Protein AF-W4Q9A5-F1 (afdb_monomer_lite)

Secondary structure (DSSP, 8-state):
-HHHHHHHHHHHHTTSS-GGG--TTTTTT-TT--BSS------SS-SS---------TT---SEEE--EEESSTT-HHHHHHHHHHTT---SSS--HHHHHHEEEEEEEE-GGGSSEETTEE-STTTSTTGGGHHHHHHHHHHHHHHHHHSS--EEEEE--TTBSSTT-EEEEEEEE-----

pLDDT: mean 93.88, std 8.61, range [31.09, 98.44]

Organism: NCBI:txid1236970

Sequence (182 aa):
MAKASSALGVAVALKEVDREDLTEDSINKDHSLYSTKASVSAGQEQVAARVIVMGNTEESSSDLYIGAGVMEDALDLQGLRNAFVDAGMEGEAFLTESQQEQIVNVFVNAGADAIGDVRGRRHTMHTDALAMHAGILAKAVANAVVGSYVGETRILCSAGSEHQGPQGCNLVAPVVRLGGVQ

Structure (mmCIF, N/CA/C/O backbone):
data_AF-W4Q9A5-F1
#
_entry.id   AF-W4Q9A5-F1
#
loop_
_atom_site.group_PDB
_atom_site.id
_atom_site.type_symbol
_atom_site.label_atom_id
_atom_site.label_alt_id
_atom_site.label_comp_id
_atom_site.label_asym_id
_atom_site.label_entity_id
_atom_site.label_seq_id
_atom_site.pdbx_PDB_ins_code
_atom_site.Cartn_x
_atom_site.Cartn_y
_atom_site.Cartn_z
_atom_site.occupancy
_atom_site.B_iso_or_equiv
_atom_site.auth_seq_id
_atom_site.auth_comp_id
_atom_site.auth_asym_id
_atom_site.auth_atom_id
_atom_site.pdbx_PDB_model_num
ATOM 1 N N . MET A 1 1 ? 17.386 -4.922 -7.062 1.00 88.44 1 MET A N 1
ATOM 2 C CA . MET A 1 1 ? 17.495 -6.400 -7.053 1.00 88.44 1 MET A CA 1
ATOM 3 C C . MET A 1 1 ? 17.043 -7.033 -5.739 1.00 88.44 1 MET A C 1
ATOM 5 O O . MET A 1 1 ? 16.060 -7.747 -5.785 1.00 88.44 1 MET A O 1
ATOM 9 N N . ALA A 1 2 ? 17.655 -6.760 -4.574 1.00 92.12 2 ALA A N 1
ATOM 10 C CA . ALA A 1 2 ? 17.273 -7.440 -3.317 1.00 92.12 2 ALA A CA 1
ATOM 11 C C . ALA A 1 2 ? 15.774 -7.334 -2.952 1.00 92.12 2 ALA A C 1
ATOM 13 O O . ALA A 1 2 ? 15.140 -8.353 -2.674 1.00 92.12 2 ALA A O 1
ATOM 14 N N . LYS A 1 3 ? 15.197 -6.120 -3.011 1.00 94.62 3 LYS A N 1
ATOM 15 C CA . LYS A 1 3 ? 13.750 -5.906 -2.812 1.00 94.62 3 LYS A CA 1
ATOM 16 C C . LYS A 1 3 ? 12.904 -6.713 -3.803 1.00 94.62 3 LYS A C 1
ATOM 18 O O . LYS A 1 3 ? 12.069 -7.502 -3.380 1.00 94.62 3 LYS A O 1
ATOM 23 N N . ALA A 1 4 ? 13.214 -6.582 -5.095 1.00 96.31 4 ALA A N 1
ATOM 24 C CA . ALA A 1 4 ? 12.533 -7.255 -6.200 1.00 96.31 4 ALA A CA 1
ATOM 25 C C . ALA A 1 4 ? 12.455 -8.783 -6.018 1.00 96.31 4 ALA A C 1
ATOM 27 O O . ALA A 1 4 ? 11.371 -9.358 -6.024 1.00 96.31 4 ALA A O 1
ATOM 28 N N . SER A 1 5 ? 13.598 -9.439 -5.795 1.00 95.81 5 SER A N 1
ATOM 29 C CA . SER A 1 5 ? 13.654 -10.896 -5.621 1.00 95.81 5 SER A CA 1
ATOM 30 C C . SER A 1 5 ? 12.893 -11.362 -4.380 1.00 95.81 5 SER A C 1
ATOM 32 O O . SER A 1 5 ? 12.243 -12.403 -4.407 1.00 95.81 5 SER A O 1
ATOM 34 N N . SER A 1 6 ? 12.950 -10.588 -3.294 1.00 96.56 6 SER A N 1
ATOM 35 C CA . SER A 1 6 ? 12.254 -10.928 -2.049 1.00 96.56 6 SER A CA 1
ATOM 36 C C . SER A 1 6 ? 10.737 -10.778 -2.197 1.00 96.56 6 SER A C 1
ATOM 38 O O . SER A 1 6 ? 9.997 -11.642 -1.738 1.00 96.56 6 SER A O 1
ATOM 40 N N . ALA A 1 7 ? 10.273 -9.723 -2.878 1.00 97.75 7 ALA A N 1
ATOM 41 C CA . ALA A 1 7 ? 8.856 -9.497 -3.156 1.00 97.75 7 ALA A CA 1
ATOM 42 C C . ALA A 1 7 ? 8.267 -10.598 -4.054 1.00 97.75 7 ALA A C 1
ATOM 44 O O . ALA A 1 7 ? 7.191 -11.112 -3.762 1.00 97.75 7 ALA A O 1
ATOM 45 N N . LEU A 1 8 ? 9.005 -11.042 -5.077 1.00 98.00 8 LEU A N 1
ATOM 46 C CA . LEU A 1 8 ? 8.618 -12.200 -5.892 1.00 98.00 8 LEU A CA 1
ATOM 47 C C . LEU A 1 8 ? 8.602 -13.507 -5.085 1.00 98.00 8 LEU A C 1
ATOM 49 O O . LEU A 1 8 ? 7.729 -14.344 -5.290 1.00 98.00 8 LEU A O 1
ATOM 53 N N . GLY A 1 9 ? 9.519 -13.673 -4.127 1.00 97.50 9 GLY A N 1
ATOM 54 C CA . GLY A 1 9 ? 9.477 -14.792 -3.183 1.00 97.50 9 GLY A CA 1
ATOM 55 C C . GLY A 1 9 ? 8.188 -14.815 -2.352 1.00 97.50 9 GLY A C 1
ATOM 56 O O . GLY A 1 9 ? 7.594 -15.879 -2.178 1.00 97.50 9 GLY A O 1
ATOM 57 N N . VAL A 1 10 ? 7.722 -13.647 -1.895 1.00 98.19 10 VAL A N 1
ATOM 58 C CA . VAL A 1 10 ? 6.417 -13.504 -1.226 1.00 98.19 10 VAL A CA 1
ATOM 59 C C . VAL A 1 10 ? 5.273 -13.834 -2.187 1.00 98.19 10 VAL A C 1
ATOM 61 O O . VAL A 1 10 ? 4.404 -14.621 -1.821 1.00 98.19 10 VAL A O 1
ATOM 64 N N . ALA A 1 11 ? 5.301 -13.311 -3.417 1.00 98.31 11 ALA A N 1
ATOM 65 C CA . ALA A 1 11 ? 4.270 -13.570 -4.425 1.00 98.31 11 ALA A CA 1
ATOM 66 C C . ALA A 1 11 ? 4.097 -15.074 -4.705 1.00 98.31 11 ALA A C 1
ATOM 68 O O . ALA A 1 11 ? 2.977 -15.579 -4.715 1.00 98.31 11 ALA A O 1
ATOM 69 N N . VAL A 1 12 ? 5.203 -15.815 -4.842 1.00 98.44 12 VAL A N 1
ATOM 70 C CA . VAL A 1 12 ? 5.178 -17.280 -4.997 1.00 98.44 12 VAL A CA 1
ATOM 71 C C . VAL A 1 12 ? 4.620 -17.965 -3.754 1.00 98.44 12 VAL A C 1
ATOM 73 O O . VAL A 1 12 ? 3.770 -18.848 -3.863 1.00 98.44 12 VAL A O 1
ATOM 76 N N . ALA A 1 13 ? 5.071 -17.570 -2.560 1.00 98.31 13 ALA A N 1
ATOM 77 C CA . ALA A 1 13 ? 4.612 -18.173 -1.308 1.00 98.31 13 ALA A CA 1
ATOM 78 C C . ALA A 1 13 ? 3.101 -17.981 -1.081 1.00 98.31 13 ALA A C 1
ATOM 80 O O . ALA A 1 13 ? 2.440 -18.870 -0.542 1.00 98.31 13 ALA A O 1
ATOM 81 N N . LEU A 1 14 ? 2.556 -16.845 -1.525 1.00 98.19 14 LEU A N 1
ATOM 82 C CA . LEU A 1 14 ? 1.132 -16.517 -1.465 1.00 98.19 14 LEU A CA 1
ATOM 83 C C . LEU A 1 14 ? 0.333 -17.000 -2.685 1.00 98.19 14 LEU A C 1
ATOM 85 O O . LEU A 1 14 ? -0.883 -16.823 -2.703 1.00 98.19 14 LEU A O 1
ATOM 89 N N . LYS A 1 15 ? 0.986 -17.648 -3.662 1.00 98.19 15 LYS A N 1
ATOM 90 C CA . LYS A 1 15 ? 0.386 -18.117 -4.925 1.00 98.19 15 LYS A CA 1
ATOM 91 C C . LYS A 1 15 ? -0.237 -16.993 -5.764 1.00 98.19 15 LYS A C 1
ATOM 93 O O . LYS A 1 15 ? -1.206 -17.214 -6.480 1.00 98.19 15 LYS A O 1
ATOM 98 N N . GLU A 1 16 ? 0.308 -15.785 -5.656 1.00 98.19 16 GLU A N 1
ATOM 99 C CA . GLU A 1 16 ? -0.039 -14.648 -6.519 1.00 98.19 16 GLU A CA 1
ATOM 100 C C . GLU A 1 16 ? 0.711 -14.715 -7.858 1.00 98.19 16 GLU A C 1
ATOM 102 O O . GLU A 1 16 ? 0.261 -14.147 -8.847 1.00 98.19 16 GLU A O 1
ATOM 107 N N . VAL A 1 17 ? 1.847 -15.421 -7.888 1.00 98.25 17 VAL A N 1
ATOM 108 C CA . VAL A 1 17 ? 2.653 -15.678 -9.085 1.00 98.25 17 VAL A CA 1
ATOM 109 C C . VAL A 1 17 ? 3.102 -17.136 -9.079 1.00 98.25 17 VAL A C 1
ATOM 111 O O . VAL A 1 17 ? 3.610 -17.625 -8.064 1.00 98.25 17 VAL A O 1
ATOM 114 N N . ASP A 1 18 ? 2.968 -17.820 -10.213 1.00 97.75 18 ASP A N 1
ATOM 115 C CA . ASP A 1 18 ? 3.465 -19.182 -10.360 1.00 97.75 18 ASP A CA 1
ATOM 116 C C . ASP A 1 18 ? 4.994 -19.189 -10.457 1.00 97.75 18 ASP A C 1
ATOM 118 O O . ASP A 1 18 ? 5.621 -18.405 -11.172 1.00 97.75 18 ASP A O 1
ATOM 122 N N . ARG A 1 19 ? 5.640 -20.107 -9.726 1.00 97.25 19 ARG A N 1
ATOM 123 C CA . ARG A 1 19 ? 7.109 -20.202 -9.711 1.00 97.25 19 ARG A CA 1
ATOM 124 C C . ARG A 1 19 ? 7.679 -20.447 -11.109 1.00 97.25 19 ARG A C 1
ATOM 126 O O . ARG A 1 19 ? 8.804 -20.025 -11.368 1.00 97.25 19 ARG A O 1
ATOM 133 N N . GLU A 1 20 ? 6.951 -21.147 -11.968 1.00 96.75 20 GLU A N 1
ATOM 134 C CA . GLU A 1 20 ? 7.392 -21.507 -13.320 1.00 96.75 20 GLU A CA 1
ATOM 135 C C . GLU A 1 20 ? 7.489 -20.293 -14.254 1.00 96.75 20 GLU A C 1
ATOM 137 O O . GLU A 1 20 ? 8.349 -20.284 -15.133 1.00 96.75 20 GLU A O 1
ATOM 142 N N . ASP A 1 21 ? 6.722 -19.231 -13.989 1.00 93.62 21 ASP A N 1
ATOM 143 C CA . ASP A 1 21 ? 6.766 -17.975 -14.750 1.00 93.62 21 ASP A CA 1
ATOM 144 C C . ASP A 1 21 ? 7.981 -17.102 -14.380 1.00 93.62 21 ASP A C 1
ATOM 146 O O . ASP A 1 21 ? 8.320 -16.138 -15.071 1.00 93.62 21 ASP A O 1
ATOM 150 N N . LEU A 1 22 ? 8.680 -17.434 -13.285 1.00 95.56 22 LEU A N 1
ATOM 151 C CA . LEU A 1 22 ? 9.828 -16.671 -12.803 1.00 95.56 22 LEU A CA 1
ATOM 152 C C . LEU A 1 22 ? 11.154 -17.148 -13.389 1.00 95.56 22 LEU A C 1
ATOM 154 O O . LEU A 1 22 ? 11.629 -18.261 -13.135 1.00 95.56 22 LEU A O 1
ATOM 158 N N . THR A 1 23 ? 11.821 -16.214 -14.061 1.00 95.44 23 THR A N 1
ATOM 159 C CA . THR A 1 23 ? 13.191 -16.338 -14.562 1.00 95.44 23 THR A CA 1
ATOM 160 C C . THR A 1 23 ? 14.067 -15.254 -13.937 1.00 95.44 23 THR A C 1
ATOM 162 O O . THR A 1 23 ? 13.565 -14.285 -13.373 1.00 95.44 23 THR A O 1
ATOM 165 N N . GLU A 1 24 ? 15.393 -15.372 -14.026 1.00 93.44 24 GLU A N 1
ATOM 166 C CA . GLU A 1 24 ? 16.271 -14.280 -13.570 1.00 93.44 24 GLU A CA 1
ATOM 167 C C . GLU A 1 24 ? 16.013 -12.978 -14.341 1.00 93.44 24 GLU A C 1
ATOM 169 O O . GLU A 1 24 ? 16.137 -11.890 -13.780 1.00 93.44 24 GLU A O 1
ATOM 174 N N . ASP A 1 25 ? 15.599 -13.090 -15.605 1.00 93.94 25 ASP A N 1
ATOM 175 C CA . ASP A 1 25 ? 15.296 -11.948 -16.456 1.00 93.94 25 ASP A CA 1
ATOM 176 C C . ASP A 1 25 ? 13.976 -11.257 -16.119 1.00 93.94 25 ASP A C 1
ATOM 178 O O . ASP A 1 25 ? 13.845 -10.075 -16.428 1.00 93.94 25 ASP A O 1
ATOM 182 N N . SER A 1 26 ? 13.024 -11.927 -15.463 1.00 92.31 26 SER A N 1
ATOM 183 C CA . SER A 1 26 ? 11.797 -11.258 -15.016 1.00 92.31 26 SER A CA 1
ATOM 184 C C . SER A 1 26 ? 12.042 -10.342 -13.811 1.00 92.31 26 SER A C 1
ATOM 186 O O . SER A 1 26 ? 11.329 -9.349 -13.637 1.00 92.31 26 SER A O 1
ATOM 188 N N . ILE A 1 27 ? 13.094 -10.604 -13.021 1.00 95.56 27 ILE A N 1
ATOM 189 C CA . ILE A 1 27 ? 13.423 -9.832 -11.818 1.00 95.56 27 ILE A CA 1
ATOM 190 C C . ILE A 1 27 ? 13.748 -8.382 -12.187 1.00 95.56 27 ILE A C 1
ATOM 192 O O . ILE A 1 27 ? 14.742 -8.064 -12.839 1.00 95.56 27 ILE A O 1
ATOM 196 N N . ASN A 1 28 ? 12.921 -7.487 -11.665 1.00 93.38 28 ASN A N 1
ATOM 197 C CA . ASN A 1 28 ? 12.931 -6.047 -11.856 1.00 93.38 28 ASN A CA 1
ATOM 198 C C . ASN A 1 28 ? 12.826 -5.606 -13.327 1.00 93.38 28 ASN A C 1
ATOM 200 O O . ASN A 1 28 ? 13.364 -4.558 -13.686 1.00 93.38 28 ASN A O 1
ATOM 204 N N . LYS A 1 29 ? 12.174 -6.421 -14.168 1.00 94.31 29 LYS A N 1
ATOM 205 C CA . LYS A 1 29 ? 11.871 -6.091 -15.569 1.00 94.31 29 LYS A CA 1
ATOM 206 C C . LYS A 1 29 ? 10.418 -6.388 -15.931 1.00 94.31 29 LYS A C 1
ATOM 208 O O . LYS A 1 29 ? 9.768 -5.549 -16.548 1.00 94.31 29 LYS A O 1
ATOM 213 N N . ASP A 1 30 ? 9.907 -7.559 -15.552 1.00 96.69 30 ASP A N 1
ATOM 214 C CA . ASP A 1 30 ? 8.504 -7.908 -15.770 1.00 96.69 30 ASP A CA 1
ATOM 215 C C . ASP A 1 30 ? 7.660 -7.468 -14.573 1.00 96.69 30 ASP A C 1
ATOM 217 O O . ASP A 1 30 ? 7.505 -8.175 -13.576 1.00 96.69 30 ASP A O 1
ATOM 221 N N . HIS A 1 31 ? 7.129 -6.253 -14.666 1.00 95.81 31 HIS A N 1
ATOM 222 C CA . HIS A 1 31 ? 6.315 -5.658 -13.613 1.00 95.81 31 HIS A CA 1
ATOM 223 C C . HIS A 1 31 ? 4.850 -6.124 -13.625 1.00 95.81 31 HIS A C 1
ATOM 225 O O . HIS A 1 31 ? 4.065 -5.624 -12.821 1.00 95.81 31 HIS A O 1
ATOM 231 N N . SER A 1 32 ? 4.477 -7.074 -14.496 1.00 96.62 32 SER A N 1
ATOM 232 C CA . SER A 1 32 ? 3.187 -7.772 -14.388 1.00 96.62 32 SER A CA 1
ATOM 233 C C . SER A 1 32 ? 3.177 -8.803 -13.252 1.00 96.62 32 SER A C 1
ATOM 235 O O . SER A 1 32 ? 2.114 -9.158 -12.752 1.00 96.62 32 SER A O 1
ATOM 237 N N . LEU A 1 33 ? 4.361 -9.225 -12.798 1.00 97.94 33 LEU A N 1
ATOM 238 C CA . LEU A 1 33 ? 4.548 -10.162 -11.697 1.00 97.94 33 LEU A CA 1
ATOM 239 C C . LEU A 1 33 ? 4.746 -9.377 -10.402 1.00 97.94 33 LEU A C 1
ATOM 241 O O . LEU A 1 33 ? 5.716 -8.628 -10.272 1.00 97.94 33 LEU A O 1
ATOM 245 N N . TYR A 1 34 ? 3.848 -9.523 -9.435 1.00 98.06 34 TYR A N 1
ATOM 246 C CA . TYR A 1 34 ? 3.945 -8.813 -8.161 1.00 98.06 34 TYR A CA 1
ATOM 247 C C . TYR A 1 34 ? 3.153 -9.507 -7.056 1.00 98.06 34 TYR A C 1
ATOM 249 O O . TYR A 1 34 ? 2.294 -10.345 -7.312 1.00 98.06 34 TYR A O 1
ATOM 257 N N . SER A 1 35 ? 3.428 -9.115 -5.813 1.00 98.19 35 SER A N 1
ATOM 258 C CA . SER A 1 35 ? 2.567 -9.408 -4.667 1.00 98.19 35 SER A CA 1
ATOM 259 C C . SER A 1 35 ? 1.824 -8.151 -4.242 1.00 98.19 35 SER A C 1
ATOM 261 O O . SER A 1 35 ? 2.420 -7.077 -4.174 1.00 98.19 35 SER A O 1
ATOM 263 N N . THR A 1 36 ? 0.546 -8.282 -3.896 1.00 97.69 36 THR A N 1
ATOM 264 C CA . THR A 1 36 ? -0.252 -7.196 -3.297 1.00 97.69 36 THR A CA 1
ATOM 265 C C . THR A 1 36 ? -0.076 -7.088 -1.781 1.00 97.69 36 THR A C 1
ATOM 267 O O . THR A 1 36 ? -0.631 -6.191 -1.151 1.00 97.69 36 THR A O 1
ATOM 270 N N . LYS A 1 37 ? 0.710 -7.989 -1.178 1.00 96.94 37 LYS A N 1
ATOM 271 C CA . LYS A 1 37 ? 0.911 -8.090 0.277 1.00 96.94 37 LYS A CA 1
ATOM 272 C C . LYS A 1 37 ? 2.382 -8.013 0.696 1.00 96.94 37 LYS A C 1
ATOM 274 O O . LYS A 1 37 ? 2.686 -8.060 1.887 1.00 96.94 37 LYS A O 1
ATOM 279 N N . ALA A 1 38 ? 3.307 -7.886 -0.256 1.00 97.31 38 ALA A N 1
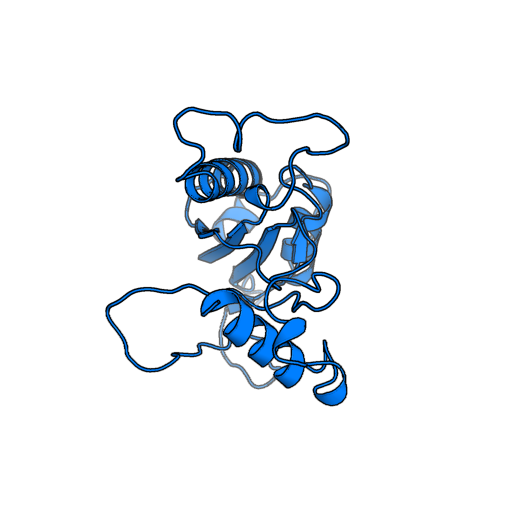ATOM 280 C CA . ALA A 1 38 ? 4.731 -7.756 0.026 1.00 97.31 38 ALA A CA 1
ATOM 281 C C . ALA A 1 38 ? 5.123 -6.307 0.342 1.00 97.31 38 ALA A C 1
ATOM 283 O O . ALA A 1 38 ? 4.883 -5.401 -0.447 1.00 97.31 38 ALA A O 1
ATOM 284 N N . SER A 1 39 ? 5.823 -6.112 1.458 1.00 96.69 39 SER A N 1
ATOM 285 C CA . SER A 1 39 ? 6.533 -4.872 1.778 1.00 96.69 39 SER A CA 1
ATOM 286 C C . SER A 1 39 ? 7.964 -5.224 2.158 1.00 96.69 39 SER A C 1
ATOM 288 O O . SER A 1 39 ? 8.202 -5.944 3.131 1.00 96.69 39 SER A O 1
ATOM 290 N N . VAL A 1 40 ? 8.923 -4.780 1.349 1.00 96.19 40 VAL A N 1
ATOM 291 C CA . VAL A 1 40 ? 10.322 -5.186 1.441 1.00 96.19 40 VAL A CA 1
ATOM 292 C C . VAL A 1 40 ? 11.224 -3.970 1.572 1.00 96.19 40 VAL A C 1
ATOM 294 O O . VAL A 1 40 ? 11.269 -3.087 0.717 1.00 96.19 40 VAL A O 1
ATOM 297 N N . SER A 1 41 ? 12.033 -3.986 2.626 1.00 93.50 41 SER A N 1
ATOM 298 C CA . SER A 1 41 ? 13.149 -3.067 2.817 1.00 93.50 41 SER A CA 1
ATOM 299 C C . SER A 1 41 ? 14.477 -3.791 2.594 1.00 93.50 41 SER A C 1
ATOM 301 O O . SER A 1 41 ? 14.576 -5.006 2.763 1.00 93.50 41 SER A O 1
ATOM 303 N N . ALA A 1 42 ? 15.507 -3.038 2.217 1.00 91.06 42 ALA A N 1
ATOM 304 C CA . ALA A 1 42 ? 16.870 -3.530 2.094 1.00 91.06 42 ALA A CA 1
ATOM 305 C C . ALA A 1 42 ? 17.840 -2.541 2.753 1.00 91.06 42 ALA A C 1
ATOM 307 O O . ALA A 1 42 ? 17.724 -1.330 2.567 1.00 91.06 42 ALA A O 1
ATOM 308 N N . GLY A 1 43 ? 18.803 -3.084 3.493 1.00 88.62 43 GLY A N 1
ATOM 309 C CA . GLY A 1 43 ? 19.871 -2.365 4.185 1.00 88.62 43 GLY A CA 1
ATOM 310 C C . GLY A 1 43 ? 21.173 -3.161 4.106 1.00 88.62 43 GLY A C 1
ATOM 311 O O . GLY A 1 43 ? 21.179 -4.302 3.642 1.00 88.62 43 GLY A O 1
ATOM 312 N N . GLN A 1 44 ? 22.287 -2.566 4.526 1.00 86.88 44 GLN A N 1
ATOM 313 C CA . GLN A 1 44 ? 23.608 -3.214 4.444 1.00 86.88 44 GLN A CA 1
ATOM 314 C C . GLN A 1 44 ? 23.961 -4.014 5.707 1.00 86.88 44 GLN A C 1
ATOM 316 O O . GLN A 1 44 ? 25.028 -4.617 5.782 1.00 86.88 44 GLN A O 1
ATOM 321 N N . GLU A 1 45 ? 23.088 -4.024 6.717 1.00 87.38 45 GLU A N 1
ATOM 322 C CA . GLU A 1 45 ? 23.434 -4.520 8.054 1.00 87.38 45 GLU A CA 1
ATOM 323 C C . GLU A 1 45 ? 23.291 -6.041 8.218 1.00 87.38 45 GLU A C 1
ATOM 325 O O . GLU A 1 45 ? 23.769 -6.593 9.208 1.00 87.38 45 GLU A O 1
ATOM 330 N N . GLN A 1 46 ? 22.591 -6.724 7.308 1.00 82.25 46 GLN A N 1
ATOM 331 C CA . GLN A 1 46 ? 22.213 -8.132 7.459 1.00 82.25 46 GLN A CA 1
ATOM 332 C C . GLN A 1 46 ? 22.550 -8.941 6.204 1.00 82.25 46 GLN A C 1
ATOM 334 O O . GLN A 1 46 ? 22.391 -8.470 5.082 1.00 82.25 46 GLN A O 1
ATOM 339 N N . VAL A 1 47 ? 22.969 -10.192 6.403 1.00 86.62 47 VAL A N 1
ATOM 340 C CA . VAL A 1 47 ? 23.321 -11.134 5.320 1.00 86.62 47 VAL A CA 1
ATOM 341 C C . VAL A 1 47 ? 22.192 -12.106 4.963 1.00 86.62 47 VAL A C 1
ATOM 343 O O . VAL A 1 47 ? 22.332 -12.904 4.042 1.00 86.62 47 VAL A O 1
ATOM 346 N N . ALA A 1 48 ? 21.079 -12.064 5.699 1.00 88.75 48 ALA A N 1
ATOM 347 C CA . ALA A 1 48 ? 19.936 -12.951 5.521 1.00 88.75 48 ALA A CA 1
ATOM 348 C C . ALA A 1 48 ? 18.631 -12.151 5.471 1.00 88.75 48 ALA A C 1
ATOM 350 O O . ALA A 1 48 ? 18.485 -11.142 6.167 1.00 88.75 48 ALA A O 1
ATOM 351 N N . ALA A 1 49 ? 17.670 -12.638 4.683 1.00 91.94 49 ALA A N 1
ATOM 352 C CA . ALA A 1 49 ? 16.317 -12.100 4.673 1.00 91.94 49 ALA A CA 1
ATOM 353 C C . ALA A 1 49 ? 15.625 -12.400 6.011 1.00 91.94 49 ALA A C 1
ATOM 355 O O . ALA A 1 49 ? 15.624 -13.539 6.481 1.00 91.94 49 ALA A O 1
ATOM 356 N N . ARG A 1 50 ? 15.023 -11.376 6.619 1.00 95.06 50 ARG A N 1
ATOM 357 C CA . ARG A 1 50 ? 14.158 -11.524 7.793 1.00 95.06 50 ARG A CA 1
ATOM 358 C C . ARG A 1 50 ? 12.724 -11.284 7.361 1.00 95.06 50 ARG A C 1
ATOM 360 O O . ARG A 1 50 ? 12.426 -10.236 6.798 1.00 95.06 50 ARG A O 1
ATOM 367 N N . VAL A 1 51 ? 11.863 -12.257 7.625 1.00 96.12 51 VAL A N 1
ATOM 368 C CA . VAL A 1 51 ? 10.466 -12.234 7.190 1.00 96.12 51 VAL A CA 1
ATOM 369 C C . VAL A 1 51 ? 9.572 -12.125 8.416 1.00 96.12 51 VAL A C 1
ATOM 371 O O . VAL A 1 51 ? 9.685 -12.929 9.340 1.00 96.12 51 VAL A O 1
ATOM 374 N N . ILE A 1 52 ? 8.693 -11.125 8.414 1.00 97.62 52 ILE A N 1
ATOM 375 C CA . ILE A 1 52 ? 7.598 -10.985 9.373 1.00 97.62 52 ILE A CA 1
ATOM 376 C C . ILE A 1 52 ? 6.310 -11.144 8.575 1.00 97.62 52 ILE A C 1
ATOM 378 O O . ILE A 1 52 ? 6.070 -10.382 7.642 1.00 97.62 52 ILE A O 1
ATOM 382 N N . VAL A 1 53 ? 5.501 -12.138 8.933 1.00 98.06 53 VAL A N 1
ATOM 383 C CA . VAL A 1 53 ? 4.174 -12.345 8.348 1.00 98.06 53 VAL A CA 1
ATOM 384 C C . VAL A 1 53 ? 3.143 -11.809 9.331 1.00 98.06 53 VAL A C 1
ATOM 386 O O . VAL A 1 53 ? 3.167 -12.168 10.506 1.00 98.06 53 VAL A O 1
ATOM 389 N N . MET A 1 54 ? 2.256 -10.944 8.847 1.00 98.06 54 MET A N 1
ATOM 390 C CA . MET A 1 54 ? 1.123 -10.416 9.604 1.00 98.06 54 MET A CA 1
ATOM 391 C C . MET A 1 54 ? -0.161 -10.842 8.898 1.00 98.06 54 MET A C 1
ATOM 393 O O . MET A 1 54 ? -0.269 -10.716 7.680 1.00 98.06 54 MET A O 1
ATOM 397 N N . GLY A 1 55 ? -1.116 -11.369 9.653 1.00 97.25 55 GLY A N 1
ATOM 398 C CA . GLY A 1 55 ? -2.384 -11.855 9.127 1.00 97.25 55 GLY A CA 1
ATOM 399 C C . GLY A 1 55 ? -3.342 -12.202 10.257 1.00 97.25 55 GLY A C 1
ATOM 400 O O . GLY A 1 55 ? -2.983 -12.111 11.431 1.00 97.25 55 GLY A O 1
ATOM 401 N N . ASN A 1 56 ? -4.549 -12.615 9.885 1.00 97.56 56 ASN A N 1
ATOM 402 C CA . ASN A 1 56 ? -5.619 -12.939 10.822 1.00 97.56 56 ASN A CA 1
ATOM 403 C C . ASN A 1 56 ? -5.902 -14.448 10.810 1.00 97.56 56 ASN A C 1
ATOM 405 O O . ASN A 1 56 ? -5.694 -15.125 9.803 1.00 97.56 56 ASN A O 1
ATOM 409 N N . THR A 1 57 ? -6.383 -14.970 11.934 1.00 96.62 57 THR A N 1
ATOM 410 C CA . THR A 1 57 ? -6.888 -16.341 12.078 1.00 96.62 57 THR A CA 1
ATOM 411 C C . THR A 1 57 ? -7.962 -16.355 13.161 1.00 96.62 57 THR A C 1
ATOM 413 O O . THR A 1 57 ? -7.844 -15.622 14.143 1.00 96.62 57 THR A O 1
ATOM 416 N N . GLU A 1 58 ? -8.986 -17.193 13.001 1.00 95.38 58 GLU A N 1
ATOM 417 C CA . GLU A 1 58 ? -10.054 -17.381 13.997 1.00 95.38 58 GLU A CA 1
ATOM 418 C C . GLU A 1 58 ? -9.528 -17.966 15.321 1.00 95.38 58 GLU A C 1
ATOM 420 O O . GLU A 1 58 ? -10.167 -17.838 16.360 1.00 95.38 58 GLU A O 1
ATOM 425 N N . GLU A 1 59 ? -8.339 -18.574 15.303 1.00 97.25 59 GLU A N 1
ATOM 426 C CA . GLU A 1 59 ? -7.675 -19.130 16.489 1.00 97.25 59 GLU A CA 1
ATOM 427 C C . GLU A 1 59 ? -6.904 -18.075 17.308 1.00 97.25 59 GLU A C 1
ATOM 429 O O . GLU A 1 59 ? -6.393 -18.373 18.389 1.00 97.25 59 GLU A O 1
ATOM 434 N N . SER A 1 60 ? -6.776 -16.843 16.800 1.00 95.81 60 SER A N 1
ATOM 435 C CA . SER A 1 60 ? -6.036 -15.773 17.471 1.00 95.81 60 SER A CA 1
ATOM 436 C C . SER A 1 60 ? -6.854 -15.183 18.616 1.00 95.81 60 SER A C 1
ATOM 438 O O . SER A 1 60 ? -8.020 -14.843 18.448 1.00 95.81 60 SER A O 1
ATOM 440 N N . SER A 1 61 ? -6.219 -14.973 19.769 1.00 95.69 61 SER A N 1
ATOM 441 C CA . SER A 1 61 ? -6.808 -14.245 20.901 1.00 95.69 61 SER A CA 1
ATOM 442 C C . SER A 1 61 ? -6.409 -12.763 20.942 1.00 95.69 61 SER A C 1
ATOM 444 O O . SER A 1 61 ? -6.521 -12.131 21.992 1.00 95.69 61 SER A O 1
ATOM 446 N N . SER A 1 62 ? -5.837 -12.223 19.860 1.00 96.19 62 SER A N 1
ATOM 447 C CA . SER A 1 62 ? -5.444 -10.812 19.786 1.00 96.19 62 SER A CA 1
ATOM 448 C C . SER A 1 62 ? -6.673 -9.908 19.676 1.00 96.19 62 SER A C 1
ATOM 450 O O . SER A 1 62 ? -7.627 -10.234 18.980 1.00 96.19 62 SER A O 1
ATOM 452 N N . ASP A 1 63 ? -6.621 -8.741 20.318 1.00 95.94 63 ASP A N 1
ATOM 453 C CA . ASP A 1 63 ? -7.576 -7.648 20.114 1.00 95.94 63 ASP A CA 1
ATOM 454 C C . ASP A 1 63 ? -7.279 -6.838 18.841 1.00 95.94 63 ASP A C 1
ATOM 456 O O . ASP A 1 63 ? -7.910 -5.809 18.614 1.00 95.94 63 ASP A O 1
ATOM 460 N N . LEU A 1 64 ? -6.302 -7.261 18.032 1.00 97.44 64 LEU A N 1
ATOM 461 C CA . LEU A 1 64 ? -5.877 -6.577 16.818 1.00 97.44 64 LEU A CA 1
ATOM 462 C C . LEU A 1 64 ? -6.316 -7.331 15.570 1.00 97.44 64 LEU A C 1
ATOM 464 O O . LEU A 1 64 ? -6.296 -8.561 15.528 1.00 97.44 64 LEU A O 1
ATOM 468 N N . TYR A 1 65 ? -6.617 -6.568 14.529 1.00 97.69 65 TYR A N 1
ATOM 469 C CA . TYR A 1 65 ? -6.904 -7.077 13.198 1.00 97.69 65 TYR A CA 1
ATOM 470 C C . TYR A 1 65 ? -6.121 -6.272 12.165 1.00 97.69 65 TYR A C 1
ATOM 472 O O . TYR A 1 65 ? -5.973 -5.054 12.299 1.00 97.69 65 TYR A O 1
ATOM 480 N N . ILE A 1 66 ? -5.587 -6.951 11.152 1.00 98.44 66 ILE A N 1
ATOM 481 C CA . ILE A 1 66 ? -4.887 -6.307 10.040 1.00 98.44 66 ILE A CA 1
ATOM 482 C C . ILE A 1 66 ? -5.733 -6.396 8.774 1.00 98.44 66 ILE A C 1
ATOM 484 O O . ILE A 1 66 ? -6.126 -7.488 8.371 1.00 98.44 66 ILE A O 1
ATOM 488 N N . GLY A 1 67 ? -6.006 -5.252 8.154 1.00 97.81 67 GLY A N 1
ATOM 489 C CA . GLY A 1 67 ? -6.557 -5.203 6.800 1.00 97.81 67 GLY A CA 1
ATOM 490 C C . GLY A 1 67 ? -5.453 -5.096 5.754 1.00 97.81 67 GLY A C 1
ATOM 491 O O . GLY A 1 67 ? -4.287 -4.842 6.072 1.00 97.81 67 GLY A O 1
ATOM 492 N N . ALA A 1 68 ? -5.823 -5.244 4.489 1.00 97.88 68 ALA A N 1
ATOM 493 C CA . ALA A 1 68 ? -4.952 -4.988 3.354 1.00 97.88 68 ALA A CA 1
ATOM 494 C C . ALA A 1 68 ? -5.721 -4.339 2.197 1.00 97.88 68 ALA A C 1
ATOM 496 O O . ALA A 1 68 ? -6.866 -4.673 1.908 1.00 97.88 68 ALA A O 1
ATOM 497 N N . GLY A 1 69 ? -5.059 -3.435 1.484 1.00 97.56 69 GLY A N 1
ATOM 498 C CA . GLY A 1 69 ? -5.589 -2.844 0.265 1.00 97.56 69 GLY A CA 1
ATOM 499 C C . GLY A 1 69 ? -4.505 -2.228 -0.608 1.00 97.56 69 GLY A C 1
ATOM 500 O O . GLY A 1 69 ? -3.341 -2.104 -0.219 1.00 97.56 69 GLY A O 1
ATOM 501 N N . VAL A 1 70 ? -4.913 -1.850 -1.816 1.00 98.25 70 VAL A N 1
ATOM 502 C CA . VAL A 1 70 ? -4.051 -1.255 -2.836 1.00 98.25 70 VAL A CA 1
ATOM 503 C C . VAL A 1 70 ? -4.638 0.097 -3.207 1.00 98.25 70 VAL A C 1
ATOM 505 O O . VAL A 1 70 ? -5.774 0.165 -3.661 1.00 98.25 70 VAL A O 1
ATOM 508 N N . MET A 1 71 ? -3.863 1.160 -3.015 1.00 98.19 71 MET A N 1
ATOM 509 C CA . MET A 1 71 ? -4.098 2.442 -3.672 1.00 98.19 71 MET A CA 1
ATOM 510 C C . MET A 1 71 ? -3.511 2.348 -5.080 1.00 98.19 71 MET A C 1
ATOM 512 O O . MET 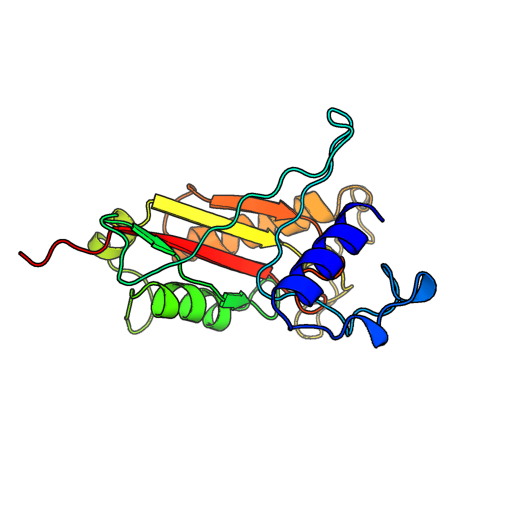A 1 71 ? -2.297 2.197 -5.202 1.00 98.19 71 MET A O 1
ATOM 516 N N . GLU A 1 72 ? -4.319 2.431 -6.135 1.00 97.25 72 GLU A N 1
ATOM 517 C CA . GLU A 1 72 ? -3.840 2.263 -7.522 1.00 97.25 72 GLU A CA 1
ATOM 518 C C . GLU A 1 72 ? -2.822 3.335 -7.944 1.00 97.25 72 GLU A C 1
ATOM 520 O O . GLU A 1 72 ? -1.945 3.082 -8.769 1.00 97.25 72 GLU A O 1
ATOM 525 N N . ASP A 1 73 ? -2.901 4.520 -7.338 1.00 96.62 73 ASP A N 1
ATOM 526 C CA . ASP A 1 73 ? -1.924 5.592 -7.476 1.00 96.62 73 ASP A CA 1
ATOM 527 C C . ASP A 1 73 ? -1.745 6.368 -6.161 1.00 96.62 73 ASP A C 1
ATOM 529 O O . ASP A 1 73 ? -2.424 6.129 -5.159 1.00 96.62 73 ASP A O 1
ATOM 533 N N . ALA A 1 74 ? -0.834 7.345 -6.164 1.00 95.19 74 ALA A N 1
ATOM 534 C CA . ALA A 1 74 ? -0.531 8.179 -5.002 1.00 95.19 74 ALA A CA 1
ATOM 535 C C . ALA A 1 74 ? -1.738 8.936 -4.405 1.00 95.19 74 ALA A C 1
ATOM 537 O O . ALA A 1 74 ? -1.639 9.422 -3.282 1.00 95.19 74 ALA A O 1
ATOM 538 N N . LEU A 1 75 ? -2.844 9.072 -5.143 1.00 96.50 75 LEU A N 1
ATOM 539 C CA . LEU A 1 75 ? -4.020 9.874 -4.798 1.00 96.50 75 LEU A CA 1
ATOM 540 C C . LEU A 1 75 ? -5.299 9.024 -4.683 1.00 96.50 75 LEU A C 1
ATOM 542 O O . LEU A 1 75 ? -6.408 9.572 -4.650 1.00 96.50 75 LEU A O 1
ATOM 546 N N . ASP A 1 76 ? -5.189 7.696 -4.694 1.00 97.38 76 ASP A N 1
ATOM 547 C CA . ASP A 1 76 ? -6.339 6.796 -4.649 1.00 97.38 76 ASP A CA 1
ATOM 548 C C . ASP A 1 76 ? -6.892 6.642 -3.224 1.00 97.38 76 ASP A C 1
ATOM 550 O O . ASP A 1 76 ? -6.533 5.748 -2.457 1.00 97.38 76 ASP A O 1
ATOM 554 N N . LEU A 1 77 ? -7.814 7.541 -2.874 1.00 95.25 77 LEU A N 1
ATOM 555 C CA . LEU A 1 77 ? -8.535 7.491 -1.605 1.00 95.25 77 LEU A CA 1
ATOM 556 C C . LEU A 1 77 ? -9.512 6.314 -1.523 1.00 95.25 77 LEU A C 1
ATOM 558 O O . LEU A 1 77 ? -9.847 5.898 -0.417 1.00 95.25 77 LEU A O 1
ATOM 562 N N . GLN A 1 78 ? -9.988 5.777 -2.649 1.00 94.94 78 GLN A N 1
ATOM 563 C CA . GLN A 1 78 ? -10.918 4.651 -2.614 1.00 94.94 78 GLN A CA 1
ATOM 564 C C . GLN A 1 78 ? -10.177 3.364 -2.252 1.00 94.94 78 GLN A C 1
ATOM 566 O O . GLN A 1 78 ? -10.621 2.651 -1.356 1.00 94.94 78 GLN A O 1
ATOM 571 N N . GLY A 1 79 ? -9.025 3.106 -2.874 1.00 96.38 79 GLY A N 1
ATOM 572 C CA . GLY A 1 79 ? -8.141 2.000 -2.508 1.00 96.38 79 GLY A CA 1
ATOM 573 C C . GLY A 1 79 ? -7.671 2.082 -1.055 1.00 96.38 79 GLY A C 1
ATOM 574 O O . GLY A 1 79 ? -7.701 1.082 -0.335 1.00 96.38 79 GLY A O 1
ATOM 575 N N . LEU A 1 80 ? -7.352 3.294 -0.579 1.00 96.62 80 LEU A N 1
ATOM 576 C CA . LEU A 1 80 ? -7.054 3.542 0.833 1.00 96.62 80 LEU A CA 1
ATOM 577 C C . LEU A 1 80 ? -8.226 3.141 1.738 1.00 96.62 80 LEU A C 1
ATOM 579 O O . LEU A 1 80 ? -8.039 2.376 2.679 1.00 96.62 80 LEU A O 1
ATOM 583 N N . ARG A 1 81 ? -9.441 3.616 1.444 1.00 95.56 81 ARG A N 1
ATOM 584 C CA . ARG A 1 81 ? -10.647 3.277 2.215 1.00 95.56 81 ARG A CA 1
ATOM 585 C C . ARG A 1 81 ? -10.931 1.781 2.218 1.00 95.56 81 ARG A C 1
ATOM 587 O O . ARG A 1 81 ? -11.272 1.241 3.264 1.00 95.56 81 ARG A O 1
ATOM 594 N N . ASN A 1 82 ? -10.761 1.113 1.081 1.00 95.62 82 ASN A N 1
ATOM 595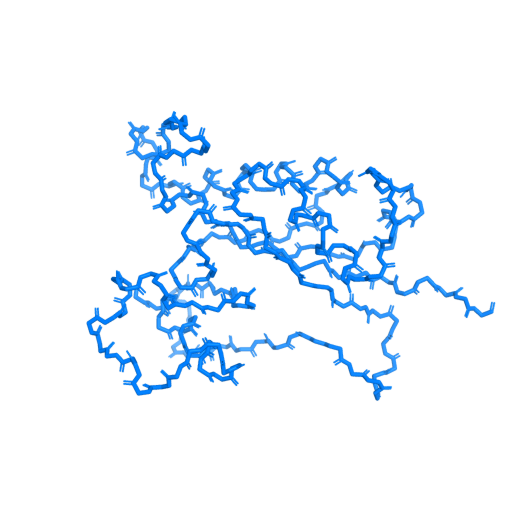 C CA . ASN A 1 82 ? -10.973 -0.327 0.976 1.00 95.62 82 ASN A CA 1
ATOM 596 C C . ASN A 1 82 ? -10.057 -1.104 1.939 1.00 95.62 82 ASN A C 1
ATOM 598 O O . ASN A 1 82 ? -10.516 -2.071 2.535 1.00 95.62 82 ASN A O 1
ATOM 602 N N . ALA A 1 83 ? -8.817 -0.647 2.166 1.00 96.81 83 ALA A N 1
ATOM 603 C CA . ALA A 1 83 ? -7.913 -1.260 3.146 1.00 96.81 83 ALA A CA 1
ATOM 604 C C . ALA A 1 83 ? -8.442 -1.168 4.592 1.00 96.81 83 ALA A C 1
ATOM 606 O O . ALA A 1 83 ? -8.245 -2.081 5.389 1.00 96.81 83 ALA A O 1
ATOM 607 N N . PHE A 1 84 ? -9.116 -0.066 4.940 1.00 95.69 84 PHE A N 1
ATOM 608 C CA . PHE A 1 84 ? -9.737 0.121 6.256 1.00 95.69 84 PHE A CA 1
ATOM 609 C C . PHE A 1 84 ? -11.046 -0.660 6.396 1.00 95.69 84 PHE A C 1
ATOM 611 O O . PHE A 1 84 ? -11.289 -1.243 7.450 1.00 95.69 84 PHE A O 1
ATOM 618 N N . VAL A 1 85 ? -11.845 -0.742 5.331 1.00 94.88 85 VAL A N 1
ATOM 619 C CA . VAL A 1 85 ? -13.033 -1.609 5.290 1.00 94.88 85 VAL A CA 1
ATOM 620 C C . VAL A 1 85 ? -12.636 -3.075 5.469 1.00 94.88 85 VAL A C 1
ATOM 622 O O . VAL A 1 85 ? -13.260 -3.771 6.261 1.00 94.88 85 VAL A O 1
ATOM 625 N N . ASP A 1 86 ? -11.560 -3.526 4.817 1.00 96.19 86 ASP A N 1
ATOM 626 C CA . ASP A 1 86 ? -11.006 -4.877 4.999 1.00 96.19 86 ASP A CA 1
ATOM 627 C C . ASP A 1 86 ? -10.544 -5.131 6.448 1.00 96.19 86 ASP A C 1
ATOM 629 O O . ASP A 1 86 ? -10.650 -6.246 6.952 1.00 96.19 86 ASP A O 1
ATOM 633 N N . ALA A 1 87 ? -10.116 -4.082 7.161 1.00 95.50 87 ALA A N 1
ATOM 634 C CA . ALA A 1 87 ? -9.815 -4.136 8.593 1.00 95.50 87 ALA A CA 1
ATOM 635 C C . ALA A 1 87 ? -11.055 -4.056 9.511 1.00 95.50 87 ALA A C 1
ATOM 637 O O . ALA A 1 87 ? -10.904 -4.036 10.732 1.00 95.50 87 ALA A O 1
ATOM 638 N N . GLY A 1 88 ? -12.269 -3.983 8.956 1.00 92.31 88 GLY A N 1
ATOM 639 C CA . GLY A 1 88 ? -13.524 -3.876 9.708 1.00 92.31 88 GLY A CA 1
ATOM 640 C C . GLY A 1 88 ? -13.945 -2.447 10.075 1.00 92.31 88 GLY A C 1
ATOM 641 O O . GLY A 1 88 ? -14.834 -2.268 10.906 1.00 92.31 88 GLY A O 1
ATOM 642 N N . MET A 1 89 ? -13.331 -1.417 9.484 1.00 90.88 89 MET A N 1
ATOM 643 C CA . MET A 1 89 ? -13.720 -0.014 9.676 1.00 90.88 89 MET A CA 1
ATOM 644 C C . MET A 1 89 ? -14.621 0.471 8.535 1.00 90.88 89 MET A C 1
ATOM 646 O O . MET A 1 89 ? -14.151 0.953 7.505 1.00 90.88 89 MET A O 1
ATOM 650 N N . GLU A 1 90 ? -15.935 0.362 8.723 1.00 84.62 90 GLU A N 1
ATOM 651 C CA . GLU A 1 90 ? -16.940 0.805 7.747 1.00 84.62 90 GLU A CA 1
ATOM 652 C C . GLU A 1 90 ? -17.335 2.288 7.927 1.00 84.62 90 GLU A C 1
ATOM 654 O O . GLU A 1 90 ? -17.314 2.825 9.036 1.00 84.62 90 GLU A O 1
ATOM 659 N N . GLY A 1 91 ? -17.713 2.976 6.839 1.00 74.62 91 GLY A N 1
ATOM 660 C CA . GLY A 1 91 ? -18.171 4.373 6.890 1.00 74.62 91 GLY A CA 1
ATOM 661 C C . GLY A 1 91 ? -18.242 5.083 5.529 1.00 74.62 91 GLY A C 1
ATOM 662 O O . GLY A 1 91 ? -17.600 4.683 4.553 1.00 74.62 91 GLY A O 1
ATOM 663 N N . GLU A 1 92 ? -19.025 6.166 5.452 1.00 69.75 92 GLU A N 1
ATOM 664 C CA . GLU A 1 92 ? -19.382 6.808 4.174 1.00 69.75 92 GLU A CA 1
ATOM 665 C C . GLU A 1 92 ? -18.290 7.702 3.561 1.00 69.75 92 GLU A C 1
ATOM 667 O O . GLU A 1 92 ? -18.243 7.820 2.333 1.00 69.75 92 GLU A O 1
ATOM 672 N N . ALA A 1 93 ? -17.374 8.279 4.350 1.00 77.19 93 ALA A N 1
ATOM 673 C CA . ALA A 1 93 ? -16.324 9.152 3.808 1.00 77.19 93 ALA A CA 1
ATOM 674 C C . ALA A 1 93 ? -15.023 9.145 4.619 1.00 77.19 93 ALA A C 1
ATOM 676 O O . ALA A 1 93 ? -14.019 8.637 4.130 1.00 77.19 93 ALA A O 1
ATOM 677 N N . PHE A 1 94 ? -15.044 9.683 5.839 1.00 86.12 94 PHE A N 1
ATOM 678 C CA . PHE A 1 94 ? -13.891 9.771 6.738 1.00 86.12 94 PHE A CA 1
ATOM 679 C C . PHE A 1 94 ? -14.124 8.939 7.994 1.00 86.12 94 PHE A C 1
ATOM 681 O O . PHE A 1 94 ? -15.268 8.661 8.355 1.00 86.12 94 PHE A O 1
ATOM 688 N N . LEU A 1 95 ? -13.030 8.563 8.650 1.00 90.62 95 LEU A N 1
ATOM 689 C CA . LEU A 1 95 ? -13.078 7.891 9.940 1.00 90.62 95 LEU A CA 1
ATOM 690 C C . LEU A 1 95 ? -13.651 8.837 11.000 1.00 90.62 95 LEU A C 1
ATOM 692 O O . LEU A 1 95 ? -13.301 10.016 11.056 1.00 90.62 95 LEU A O 1
ATOM 696 N N . THR A 1 96 ? -14.528 8.309 11.845 1.00 91.94 96 THR A N 1
ATOM 697 C CA . THR A 1 96 ? -14.956 8.991 13.073 1.00 91.94 96 THR A CA 1
ATOM 698 C C . THR A 1 96 ? -13.791 9.063 14.064 1.00 91.94 96 THR A C 1
ATOM 700 O O . THR A 1 96 ? -12.879 8.242 13.996 1.00 91.94 96 THR A O 1
ATOM 703 N N . GLU A 1 97 ? -13.831 9.984 15.032 1.00 91.00 97 GLU A N 1
ATOM 704 C CA . GLU A 1 97 ? -12.800 10.068 16.087 1.00 91.00 97 GLU A CA 1
ATOM 705 C C . GLU A 1 97 ? -12.608 8.719 16.805 1.00 91.00 97 GLU A C 1
ATOM 707 O O . GLU A 1 97 ? -11.483 8.267 16.999 1.00 91.00 97 GLU A O 1
ATOM 712 N N . SER A 1 98 ? -13.704 8.004 17.087 1.00 91.38 98 SER A N 1
ATOM 713 C CA . SER A 1 98 ? -13.649 6.672 17.704 1.00 91.38 98 SER A CA 1
ATOM 714 C C . SER A 1 98 ? -12.945 5.631 16.824 1.00 91.38 98 SER A C 1
ATOM 716 O O . SER A 1 98 ? -12.198 4.800 17.337 1.00 91.38 98 SER A O 1
ATOM 718 N N . GLN A 1 99 ? -13.134 5.679 15.503 1.00 92.56 99 GLN A N 1
ATOM 719 C CA . GLN A 1 99 ? -12.409 4.804 14.577 1.00 92.56 99 GLN A CA 1
ATOM 720 C C . GLN A 1 99 ? -10.931 5.189 14.474 1.00 92.56 99 GLN A C 1
ATOM 722 O O . GLN A 1 99 ? -10.077 4.313 14.388 1.00 92.56 99 GLN A O 1
ATOM 727 N N . GLN A 1 100 ? -10.602 6.481 14.530 1.00 93.44 100 GLN A N 1
ATOM 728 C CA . GLN A 1 100 ? -9.210 6.937 14.548 1.00 93.44 100 GLN A CA 1
ATOM 729 C C . GLN A 1 100 ? -8.472 6.440 15.802 1.00 93.44 100 GLN A C 1
ATOM 731 O O . GLN A 1 100 ? -7.330 5.992 15.709 1.00 93.44 100 GLN A O 1
ATOM 736 N N . GLU A 1 101 ? -9.130 6.431 16.964 1.00 93.19 101 GLU A N 1
ATOM 737 C CA . GLU A 1 101 ? -8.567 5.901 18.217 1.00 93.19 101 GLU A CA 1
ATOM 738 C C . GLU A 1 101 ? -8.289 4.390 18.178 1.00 93.19 101 GLU A C 1
ATOM 740 O O . GLU A 1 101 ? -7.397 3.899 18.875 1.00 93.19 101 GLU A O 1
ATOM 745 N N . GLN A 1 102 ? -9.018 3.642 17.347 1.00 94.69 102 GLN A N 1
ATOM 746 C CA . GLN A 1 102 ? -8.793 2.210 17.149 1.00 94.69 102 GLN A CA 1
ATOM 747 C C . GLN A 1 102 ? -7.539 1.920 16.311 1.00 94.69 102 GLN A C 1
ATOM 749 O O . GLN A 1 102 ? -7.048 0.791 16.336 1.00 94.69 102 GLN A O 1
ATOM 754 N N . ILE A 1 103 ? -6.988 2.896 15.582 1.00 95.81 103 ILE A N 1
ATOM 755 C CA . ILE A 1 103 ? -5.814 2.686 14.727 1.00 95.81 103 ILE A CA 1
ATOM 756 C C . ILE A 1 103 ? -4.551 2.551 15.579 1.00 95.81 103 ILE A C 1
ATOM 758 O O . ILE A 1 103 ? -4.123 3.477 16.277 1.00 95.81 103 ILE A O 1
ATOM 762 N N . VAL A 1 104 ? -3.908 1.389 15.467 1.00 97.38 104 VAL A N 1
ATOM 763 C CA . VAL A 1 104 ? -2.637 1.093 16.136 1.00 97.38 104 VAL A CA 1
ATOM 764 C C . VAL A 1 104 ? -1.460 1.562 15.290 1.00 97.38 104 VAL A C 1
ATOM 766 O O . VAL A 1 104 ? -0.549 2.210 15.805 1.00 97.38 104 VAL A O 1
ATOM 769 N N . ASN A 1 105 ? -1.464 1.224 14.001 1.00 98.00 105 ASN A N 1
ATOM 770 C CA . ASN A 1 105 ? -0.447 1.636 13.038 1.00 98.00 105 ASN A CA 1
ATOM 771 C C . ASN A 1 105 ? -0.969 1.431 11.612 1.00 98.00 105 ASN A C 1
ATOM 773 O O . ASN A 1 105 ? -1.856 0.607 11.387 1.00 98.00 105 ASN A O 1
ATOM 777 N N . VAL A 1 106 ? -0.365 2.107 10.640 1.00 98.31 106 VAL A N 1
ATOM 778 C CA . VAL A 1 106 ? -0.607 1.846 9.218 1.00 98.31 106 VAL A CA 1
ATOM 779 C C . VAL A 1 106 ? 0.717 1.579 8.524 1.00 98.31 106 VAL A C 1
ATOM 781 O O . VAL A 1 106 ? 1.620 2.416 8.535 1.00 98.31 106 VAL A O 1
ATOM 784 N N . PHE A 1 107 ? 0.845 0.411 7.903 1.00 98.44 107 PHE A N 1
ATOM 785 C CA . PHE A 1 107 ? 1.981 0.111 7.041 1.00 98.44 107 PHE A CA 1
ATOM 786 C C . PHE A 1 107 ? 1.656 0.549 5.620 1.00 98.44 107 PHE A C 1
ATOM 788 O O . PHE A 1 107 ? 0.605 0.204 5.084 1.00 98.44 107 PHE A O 1
ATOM 795 N N . VAL A 1 108 ? 2.564 1.304 5.014 1.00 98.06 108 VAL A N 1
ATOM 796 C CA . VAL A 1 108 ? 2.438 1.780 3.639 1.00 98.06 108 VAL A CA 1
ATOM 797 C C . VAL A 1 108 ? 3.708 1.428 2.884 1.00 98.06 108 VAL A C 1
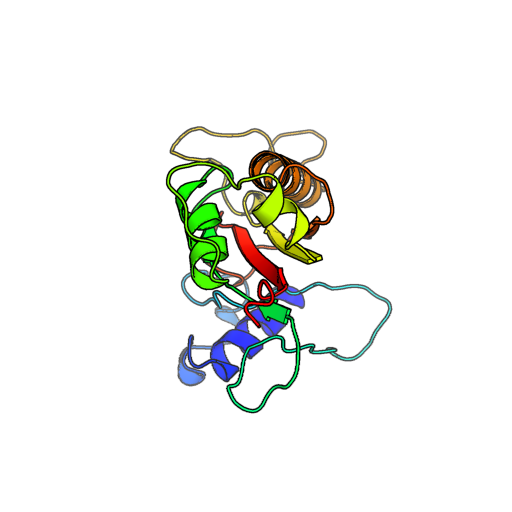ATOM 799 O O . VAL A 1 108 ? 4.810 1.718 3.353 1.00 98.06 108 VAL A O 1
ATOM 802 N N . ASN A 1 109 ? 3.576 0.832 1.706 1.00 97.88 109 ASN A N 1
ATOM 803 C CA . ASN A 1 109 ? 4.681 0.701 0.767 1.00 97.88 109 ASN A CA 1
ATOM 804 C C . ASN A 1 109 ? 4.416 1.602 -0.437 1.00 97.88 109 ASN A C 1
ATOM 806 O O . ASN A 1 109 ? 3.512 1.325 -1.218 1.00 97.88 109 ASN A O 1
ATOM 810 N N . ALA A 1 110 ? 5.168 2.698 -0.542 1.00 97.06 110 ALA A N 1
ATOM 811 C CA . ALA A 1 110 ? 4.964 3.713 -1.562 1.00 97.06 110 ALA A CA 1
ATOM 812 C C . ALA A 1 110 ? 5.662 3.346 -2.878 1.00 97.06 110 ALA A C 1
ATOM 814 O O . ALA A 1 110 ? 6.854 3.018 -2.876 1.00 97.06 110 ALA A O 1
ATOM 815 N N . GLY A 1 111 ? 4.928 3.448 -3.988 1.00 94.81 111 GLY A N 1
ATOM 816 C CA . GLY A 1 111 ? 5.416 3.094 -5.323 1.00 94.81 111 GLY A CA 1
ATOM 817 C C . GLY A 1 111 ? 5.266 4.191 -6.374 1.00 94.81 111 GLY A C 1
ATOM 818 O O . GLY A 1 111 ? 5.539 3.939 -7.545 1.00 94.81 111 GLY A O 1
ATOM 819 N N . ALA A 1 112 ? 4.852 5.403 -5.992 1.00 90.62 112 ALA A N 1
ATOM 820 C CA . ALA A 1 112 ? 4.611 6.503 -6.929 1.00 90.62 112 ALA A CA 1
ATOM 821 C C . ALA A 1 112 ? 5.845 6.881 -7.774 1.00 90.62 112 ALA A C 1
ATOM 823 O O . ALA A 1 112 ? 5.703 7.359 -8.893 1.00 90.62 112 ALA A O 1
ATOM 824 N N . ASP A 1 113 ? 7.060 6.645 -7.271 1.00 91.31 113 ASP A N 1
ATOM 825 C CA . ASP A 1 113 ? 8.314 6.882 -7.991 1.00 91.31 113 ASP A CA 1
ATOM 826 C C . ASP A 1 113 ? 8.611 5.841 -9.083 1.00 91.31 113 ASP A C 1
ATOM 828 O O . ASP A 1 113 ? 9.642 5.934 -9.746 1.00 91.31 113 ASP A O 1
ATOM 832 N N . ALA A 1 114 ? 7.725 4.875 -9.312 1.00 94.62 114 ALA A N 1
ATOM 833 C CA . ALA A 1 114 ? 7.867 3.881 -10.372 1.00 94.62 114 ALA A CA 1
ATOM 834 C C . ALA A 1 114 ? 7.433 4.384 -11.759 1.00 94.62 114 ALA A C 1
ATOM 836 O O . ALA A 1 114 ? 7.858 3.850 -12.781 1.00 94.62 114 ALA A O 1
ATOM 837 N N . ILE A 1 115 ? 6.578 5.406 -11.796 1.00 95.31 115 ILE A N 1
ATOM 838 C CA . ILE A 1 115 ? 5.968 5.952 -13.014 1.00 95.31 115 ILE A CA 1
ATOM 839 C C . ILE A 1 115 ? 6.248 7.453 -13.118 1.00 95.31 115 ILE A C 1
ATOM 841 O O . ILE A 1 115 ? 6.642 8.082 -12.144 1.00 95.31 115 ILE A O 1
ATOM 845 N N . GLY A 1 116 ? 6.126 8.025 -14.318 1.00 96.00 116 GLY A N 1
ATOM 846 C CA . GLY A 1 116 ? 6.444 9.440 -14.572 1.00 96.00 116 GLY A CA 1
ATOM 847 C C . GLY A 1 116 ? 5.259 10.400 -14.407 1.00 96.00 116 GLY A C 1
ATOM 848 O O . GLY A 1 116 ? 5.429 11.625 -14.477 1.00 96.00 116 GLY A O 1
ATOM 849 N N . ASP A 1 117 ? 4.056 9.861 -14.240 1.00 96.44 117 ASP A N 1
ATOM 850 C CA . ASP A 1 117 ? 2.807 10.597 -14.152 1.00 96.44 117 ASP A CA 1
ATOM 851 C C . ASP A 1 117 ? 1.826 9.949 -13.170 1.00 96.44 117 ASP A C 1
ATOM 853 O O . ASP A 1 117 ? 1.932 8.784 -12.820 1.00 96.44 117 ASP A O 1
ATOM 857 N N . VAL A 1 118 ? 0.854 10.731 -12.705 1.00 96.56 118 VAL A N 1
ATOM 858 C CA . VAL A 1 118 ? -0.295 10.235 -11.941 1.00 96.56 118 VAL A CA 1
ATOM 859 C C . VAL A 1 118 ? -1.543 10.766 -12.632 1.00 96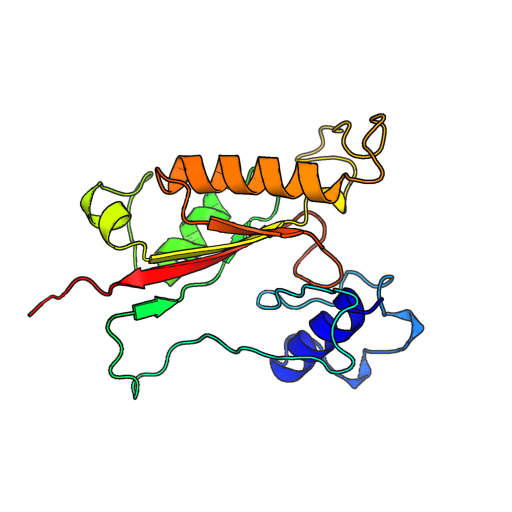.56 118 VAL A C 1
ATOM 861 O O . VAL A 1 118 ? -1.665 11.973 -12.856 1.00 96.56 118 VAL A O 1
ATOM 864 N N . ARG A 1 119 ? -2.454 9.870 -13.033 1.00 96.19 119 ARG A N 1
ATOM 865 C CA . ARG A 1 119 ? -3.703 10.208 -13.751 1.00 96.19 119 ARG A CA 1
ATOM 866 C C . ARG A 1 119 ? -3.474 11.064 -15.007 1.00 96.19 119 ARG A C 1
ATOM 868 O O . ARG A 1 119 ? -4.173 12.053 -15.244 1.00 96.19 119 ARG A O 1
ATOM 875 N N . GLY A 1 120 ? -2.451 10.718 -15.793 1.00 96.69 120 GLY A N 1
ATOM 876 C CA . GLY A 1 120 ? -2.086 11.421 -17.029 1.00 96.69 120 GLY A CA 1
ATOM 877 C C . GLY A 1 120 ? -1.430 12.790 -16.814 1.00 96.69 120 GLY A C 1
ATOM 878 O O . GLY A 1 120 ? -1.299 13.576 -17.757 1.00 96.69 120 GLY A O 1
ATOM 879 N N . ARG A 1 121 ? -1.051 13.130 -15.575 1.00 97.88 121 ARG A N 1
ATOM 880 C CA . ARG A 1 121 ? -0.351 14.374 -15.237 1.00 97.88 121 ARG A CA 1
ATOM 881 C C . ARG A 1 121 ? 1.071 14.058 -14.806 1.00 97.88 121 ARG A C 1
ATOM 883 O O . ARG A 1 121 ? 1.298 13.499 -13.737 1.00 97.88 121 ARG A O 1
ATOM 890 N N . ARG A 1 122 ? 2.032 14.448 -15.645 1.00 97.56 122 ARG A N 1
ATOM 891 C CA . ARG A 1 122 ? 3.463 14.320 -15.356 1.00 97.56 122 ARG A CA 1
ATOM 892 C C . ARG A 1 122 ? 3.813 15.026 -14.043 1.00 97.56 122 ARG A C 1
ATOM 894 O O . ARG A 1 122 ? 3.488 16.202 -13.880 1.00 97.56 122 ARG A O 1
ATOM 901 N N . HIS A 1 123 ? 4.556 14.355 -13.169 1.00 96.00 123 HIS A N 1
ATOM 902 C CA . HIS A 1 123 ? 5.181 14.971 -11.996 1.00 96.00 123 HIS A CA 1
ATOM 903 C C . HIS A 1 123 ? 6.687 15.180 -12.206 1.00 96.00 123 HIS A C 1
ATOM 905 O O . HIS A 1 123 ? 7.271 14.750 -13.201 1.00 96.00 123 HIS A O 1
ATOM 911 N N . THR A 1 124 ? 7.353 15.833 -11.258 1.00 96.62 124 THR A N 1
ATOM 912 C CA . THR A 1 124 ? 8.783 16.165 -11.364 1.00 96.62 124 THR A CA 1
ATOM 913 C C . THR A 1 124 ? 9.708 15.240 -10.579 1.00 96.62 124 THR A C 1
ATOM 915 O O . THR A 1 124 ? 10.912 15.439 -10.673 1.00 96.62 124 THR A O 1
ATOM 918 N N . MET A 1 125 ? 9.210 14.211 -9.872 1.00 95.50 125 MET A N 1
ATOM 919 C CA . MET A 1 125 ? 10.043 13.349 -9.006 1.00 95.50 125 MET A CA 1
ATOM 920 C C . MET A 1 125 ? 11.295 12.780 -9.696 1.00 95.50 125 MET A C 1
ATOM 922 O O . MET A 1 125 ? 12.321 12.643 -9.046 1.00 95.50 125 MET A O 1
ATOM 926 N N . HIS A 1 126 ? 11.246 12.494 -11.002 1.00 95.44 126 HIS A N 1
ATOM 927 C CA . HIS A 1 126 ? 12.379 11.937 -11.764 1.00 95.44 126 HIS A CA 1
ATOM 928 C C . HIS A 1 126 ? 13.251 12.971 -12.477 1.00 95.44 126 HIS A C 1
ATOM 930 O O . HIS A 1 126 ? 14.314 12.632 -12.985 1.00 95.44 126 HIS A O 1
ATOM 936 N N . THR A 1 127 ? 12.799 14.221 -12.554 1.00 95.81 127 THR A N 1
ATOM 937 C CA . THR A 1 127 ? 13.501 15.312 -13.253 1.00 95.81 127 THR A CA 1
ATOM 938 C C . THR A 1 127 ? 13.998 16.398 -12.302 1.00 95.81 127 THR A C 1
ATOM 940 O O . THR A 1 127 ? 14.640 17.347 -12.737 1.00 95.81 127 THR A O 1
ATOM 943 N N . ASP A 1 128 ? 13.637 16.303 -11.024 1.00 95.69 128 ASP A N 1
ATOM 944 C CA . ASP A 1 128 ? 14.087 17.199 -9.966 1.00 95.69 128 ASP A CA 1
ATOM 945 C C . ASP A 1 128 ? 15.571 16.961 -9.634 1.00 95.69 128 ASP A C 1
ATOM 947 O O . ASP A 1 128 ? 16.110 15.877 -9.864 1.00 95.69 128 ASP A O 1
ATOM 951 N N . ALA A 1 129 ? 16.235 17.952 -9.037 1.00 95.50 129 ALA A N 1
ATOM 952 C CA . ALA A 1 129 ? 17.596 17.795 -8.525 1.00 95.50 129 ALA A CA 1
ATOM 953 C C . ALA A 1 129 ? 17.709 16.657 -7.487 1.00 95.50 129 ALA A C 1
ATOM 955 O O . ALA A 1 129 ? 18.774 16.063 -7.334 1.00 95.50 129 ALA A O 1
ATOM 956 N N . LEU A 1 130 ? 16.606 16.324 -6.808 1.00 92.69 130 LEU A N 1
ATOM 957 C CA . LEU A 1 130 ? 16.495 15.221 -5.856 1.00 92.69 130 LEU A CA 1
ATOM 958 C C . LEU A 1 130 ? 16.025 13.900 -6.486 1.00 92.69 130 LEU A C 1
ATOM 960 O O . LEU A 1 130 ? 15.619 13.002 -5.752 1.00 92.69 130 LEU A O 1
ATOM 964 N N . ALA A 1 131 ? 16.090 13.729 -7.812 1.00 94.06 131 ALA A N 1
ATOM 965 C CA . ALA A 1 131 ? 15.598 12.519 -8.485 1.00 94.06 131 ALA A CA 1
ATOM 966 C C . ALA A 1 131 ? 16.224 11.211 -7.970 1.00 94.06 131 ALA A C 1
ATOM 968 O O . ALA A 1 131 ? 15.548 10.190 -7.866 1.00 94.06 131 ALA A O 1
ATOM 969 N N . MET A 1 132 ? 17.490 11.244 -7.541 1.00 93.31 132 MET A N 1
ATOM 970 C CA . MET A 1 132 ? 18.164 10.110 -6.883 1.00 93.31 132 MET A CA 1
ATOM 971 C C . MET A 1 132 ? 17.532 9.694 -5.538 1.00 93.31 132 MET A C 1
ATOM 973 O O . MET A 1 132 ? 17.843 8.636 -4.996 1.00 93.31 132 MET A O 1
ATOM 977 N N . HIS A 1 133 ? 16.639 10.526 -5.003 1.00 93.69 133 HIS A N 1
ATOM 978 C CA . HIS A 1 133 ? 15.871 10.326 -3.780 1.00 93.69 133 HIS A CA 1
ATOM 979 C C . HIS A 1 133 ? 14.357 10.308 -4.046 1.00 93.69 133 HIS A C 1
ATOM 981 O O . HIS A 1 133 ? 13.581 10.553 -3.121 1.00 93.69 133 HIS A O 1
ATOM 987 N N . ALA A 1 134 ? 13.914 10.005 -5.273 1.00 94.44 134 ALA A N 1
ATOM 988 C CA . ALA A 1 134 ? 12.495 9.990 -5.640 1.00 94.44 134 ALA A CA 1
ATOM 989 C C . ALA A 1 134 ? 11.630 9.139 -4.687 1.00 94.44 134 ALA A C 1
ATOM 991 O O . ALA A 1 134 ? 10.548 9.573 -4.301 1.00 94.44 134 ALA A O 1
ATOM 992 N N . GLY A 1 135 ? 12.146 8.011 -4.185 1.00 94.12 135 GLY A N 1
ATOM 993 C CA . GLY A 1 135 ? 11.455 7.204 -3.172 1.00 94.12 135 GLY A CA 1
ATOM 994 C C . GLY A 1 135 ? 11.176 7.939 -1.848 1.00 94.12 135 GLY A C 1
ATOM 995 O O . GLY A 1 135 ? 10.196 7.646 -1.170 1.00 94.12 135 GLY A O 1
ATOM 996 N N . ILE A 1 136 ? 11.982 8.934 -1.456 1.00 94.88 136 ILE A N 1
ATOM 997 C CA . ILE A 1 136 ? 11.684 9.786 -0.287 1.00 94.88 136 ILE A CA 1
ATOM 998 C C . ILE A 1 136 ? 10.488 10.697 -0.581 1.00 94.88 136 ILE A C 1
ATOM 1000 O O . ILE A 1 136 ? 9.629 10.861 0.284 1.00 94.88 136 ILE A O 1
ATOM 1004 N N . LEU A 1 137 ? 10.402 11.245 -1.796 1.00 95.56 137 LEU A N 1
ATOM 1005 C CA . LEU A 1 137 ? 9.263 12.059 -2.225 1.00 95.56 137 LEU A CA 1
ATOM 1006 C C . LEU A 1 137 ? 7.985 11.214 -2.300 1.00 95.56 137 LEU A C 1
ATOM 1008 O O . LEU A 1 137 ? 6.959 11.628 -1.765 1.00 95.56 137 LEU A O 1
ATOM 1012 N N . ALA A 1 138 ? 8.064 10.003 -2.862 1.00 95.56 138 ALA A N 1
ATOM 1013 C CA . ALA A 1 138 ? 6.950 9.056 -2.886 1.00 95.56 138 ALA A CA 1
ATOM 1014 C C . ALA A 1 138 ? 6.448 8.734 -1.468 1.00 95.56 138 ALA A C 1
ATOM 1016 O O . ALA A 1 138 ? 5.247 8.814 -1.213 1.00 95.56 138 ALA A O 1
ATOM 1017 N N . LYS A 1 139 ? 7.359 8.475 -0.514 1.00 96.44 139 LYS A N 1
ATOM 1018 C CA . LYS A 1 139 ? 6.998 8.302 0.904 1.00 96.44 139 LYS A CA 1
ATOM 1019 C C . LYS A 1 139 ? 6.313 9.527 1.491 1.00 96.44 139 LYS A C 1
ATOM 1021 O O . LYS A 1 139 ? 5.333 9.372 2.208 1.00 96.44 139 LYS A O 1
ATOM 1026 N N . ALA A 1 140 ? 6.830 10.726 1.228 1.00 96.31 140 ALA A N 1
ATOM 1027 C CA . ALA A 1 140 ? 6.258 11.954 1.772 1.00 96.31 140 ALA A CA 1
ATOM 1028 C C . ALA A 1 140 ? 4.818 12.165 1.279 1.00 96.31 140 ALA A C 1
ATOM 1030 O O . ALA A 1 140 ? 3.938 12.469 2.081 1.00 96.31 140 ALA A O 1
ATOM 1031 N N . VAL A 1 141 ? 4.566 11.942 -0.015 1.00 96.12 141 VAL A N 1
ATOM 1032 C CA . VAL A 1 141 ? 3.222 12.040 -0.601 1.00 96.12 141 VAL A CA 1
ATOM 1033 C C . VAL A 1 141 ? 2.297 10.969 -0.027 1.00 96.12 141 VAL A C 1
ATOM 1035 O O . VAL A 1 141 ? 1.222 11.306 0.462 1.00 96.12 141 VAL A O 1
ATOM 1038 N N . ALA A 1 142 ? 2.716 9.701 -0.026 1.00 97.06 142 ALA A N 1
ATOM 1039 C CA . ALA A 1 142 ? 1.902 8.607 0.499 1.00 97.06 142 ALA A CA 1
ATOM 1040 C C . ALA A 1 142 ? 1.577 8.805 1.990 1.00 97.06 142 ALA A C 1
ATOM 1042 O O . ALA A 1 142 ? 0.424 8.671 2.393 1.00 97.06 142 ALA A O 1
ATOM 1043 N N . ASN A 1 143 ? 2.562 9.205 2.802 1.00 97.69 143 ASN A N 1
ATOM 1044 C CA . ASN A 1 143 ? 2.365 9.509 4.218 1.00 97.69 143 ASN A CA 1
ATOM 1045 C C . ASN A 1 143 ? 1.380 10.669 4.424 1.00 97.69 143 ASN A C 1
ATOM 1047 O O . ASN A 1 143 ? 0.499 10.556 5.267 1.00 97.69 143 ASN A O 1
ATOM 1051 N N . ALA A 1 144 ? 1.474 11.743 3.633 1.00 97.62 144 ALA A N 1
ATOM 1052 C CA . ALA A 1 144 ? 0.554 12.874 3.729 1.00 97.62 144 ALA A CA 1
ATOM 1053 C C . ALA A 1 144 ? -0.882 12.501 3.324 1.00 97.62 144 ALA A C 1
ATOM 1055 O O . ALA A 1 144 ? -1.829 12.881 4.010 1.00 97.62 144 ALA A O 1
ATOM 1056 N N . VAL A 1 145 ? -1.055 11.735 2.241 1.00 97.12 145 VAL A N 1
ATOM 1057 C CA . VAL A 1 145 ? -2.380 11.293 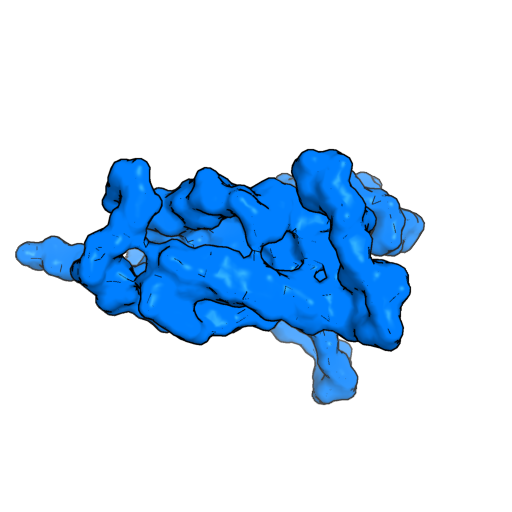1.775 1.00 97.12 145 VAL A CA 1
ATOM 1058 C C . VAL A 1 145 ? -3.018 10.349 2.792 1.00 97.12 145 VAL A C 1
ATOM 1060 O O . VAL A 1 145 ? -4.141 10.597 3.228 1.00 97.12 145 VAL A O 1
ATOM 1063 N N . VAL A 1 146 ? -2.289 9.327 3.248 1.00 97.12 146 VAL A N 1
ATOM 1064 C CA . VAL A 1 146 ? -2.780 8.392 4.273 1.00 97.12 146 VAL A CA 1
ATOM 1065 C C . VAL A 1 146 ? -3.029 9.112 5.598 1.00 97.12 146 VAL A C 1
ATOM 1067 O O . VAL A 1 146 ? -4.093 8.954 6.188 1.00 97.12 146 VAL A O 1
ATOM 1070 N N . GLY A 1 147 ? -2.110 9.973 6.033 1.00 96.81 147 GLY A N 1
ATOM 1071 C CA . GLY A 1 147 ? -2.248 10.762 7.258 1.00 96.81 147 GLY A CA 1
ATOM 1072 C C . GLY A 1 147 ? -3.443 11.708 7.232 1.00 96.81 147 GLY A C 1
ATOM 1073 O O . GLY A 1 147 ? -4.098 11.883 8.253 1.00 96.81 147 GLY A O 1
ATOM 1074 N N . SER A 1 148 ? -3.798 12.259 6.066 1.00 95.31 148 SER A N 1
ATOM 1075 C CA . SER A 1 148 ? -4.996 13.097 5.922 1.00 95.31 148 SER A CA 1
ATOM 1076 C C . SER A 1 148 ? -6.307 12.327 6.111 1.00 95.31 148 SER A C 1
ATOM 1078 O O . SER A 1 148 ? -7.304 12.913 6.522 1.00 95.31 148 SER A O 1
ATOM 1080 N N . TYR A 1 149 ? -6.303 11.020 5.838 1.00 94.25 149 TYR A N 1
ATOM 1081 C CA . TYR A 1 149 ? -7.448 10.138 6.057 1.00 94.25 149 TYR A CA 1
ATOM 1082 C C . TYR A 1 149 ? -7.495 9.609 7.497 1.00 94.25 149 TYR A C 1
ATOM 1084 O O . TYR A 1 149 ? -8.549 9.599 8.130 1.00 94.25 149 TYR A O 1
ATOM 1092 N N . VAL A 1 150 ? -6.334 9.202 8.017 1.00 94.00 150 VAL A N 1
ATOM 1093 C CA . VAL A 1 150 ? -6.155 8.650 9.367 1.00 94.00 150 VAL A CA 1
ATOM 1094 C C . VAL A 1 150 ? -6.306 9.721 10.452 1.00 94.00 150 VAL A C 1
ATOM 1096 O O . VAL A 1 150 ? -6.770 9.419 11.543 1.00 94.00 150 VAL A O 1
ATOM 1099 N N . GLY A 1 151 ? -5.933 10.970 10.164 1.00 92.81 151 GLY A N 1
ATOM 1100 C CA . GLY A 1 151 ? -5.946 12.080 11.122 1.00 92.81 151 GLY A CA 1
ATOM 1101 C C . GLY A 1 151 ? -4.678 12.201 11.975 1.00 92.81 151 GLY A C 1
ATOM 1102 O O . GLY A 1 151 ? -4.609 13.069 12.842 1.00 92.81 151 GLY A O 1
ATOM 1103 N N . GLU A 1 152 ? -3.657 11.369 11.740 1.00 91.81 152 GLU A N 1
ATOM 1104 C CA . GLU A 1 152 ? -2.401 11.380 12.498 1.00 91.81 152 GLU A CA 1
ATOM 1105 C C . GLU A 1 152 ? -1.224 10.722 11.742 1.00 91.81 152 GLU A C 1
ATOM 1107 O O . GLU A 1 152 ? -1.329 10.389 10.562 1.00 91.81 152 GLU A O 1
ATOM 1112 N N . THR A 1 153 ? -0.080 10.542 12.417 1.00 92.56 153 THR A N 1
ATOM 1113 C CA . THR A 1 153 ? 1.208 10.171 11.802 1.00 92.56 153 THR A CA 1
ATOM 1114 C C . THR A 1 153 ? 1.753 8.799 12.206 1.00 92.56 153 THR A C 1
ATOM 1116 O O . THR A 1 153 ? 2.900 8.493 11.868 1.00 92.56 153 THR A O 1
ATOM 1119 N N . ARG A 1 154 ? 0.972 7.943 12.887 1.00 94.19 154 ARG A N 1
ATOM 1120 C CA . ARG A 1 154 ? 1.342 6.536 13.161 1.00 94.19 154 ARG A CA 1
ATOM 1121 C C . ARG A 1 154 ? 1.275 5.697 11.882 1.00 94.19 154 ARG A C 1
ATOM 1123 O O . ARG A 1 154 ? 0.398 4.862 11.686 1.00 94.19 154 ARG A O 1
ATOM 1130 N N . ILE A 1 155 ? 2.202 5.995 10.979 1.00 97.38 155 ILE A N 1
ATOM 1131 C CA . ILE A 1 155 ? 2.300 5.444 9.636 1.00 97.38 155 ILE A CA 1
ATOM 1132 C C . ILE A 1 155 ? 3.758 5.061 9.410 1.00 97.38 155 ILE A C 1
ATOM 1134 O O . ILE A 1 155 ? 4.639 5.922 9.325 1.00 97.38 155 ILE A O 1
ATOM 1138 N N . LEU A 1 156 ? 4.018 3.768 9.258 1.00 97.06 156 LEU A N 1
ATOM 1139 C CA . LEU A 1 156 ? 5.300 3.286 8.768 1.00 97.06 156 LEU A CA 1
ATOM 1140 C C . LEU A 1 156 ? 5.244 3.250 7.244 1.00 97.06 156 LEU A C 1
ATOM 1142 O O . LEU A 1 156 ? 4.637 2.358 6.658 1.00 97.06 156 LEU A O 1
ATOM 1146 N N . CYS A 1 157 ? 5.909 4.210 6.605 1.00 95.94 157 CYS A N 1
ATOM 1147 C CA . CYS A 1 157 ? 5.971 4.295 5.150 1.00 95.94 157 CYS A CA 1
ATOM 1148 C C . CYS A 1 157 ? 7.343 3.847 4.626 1.00 95.94 157 CYS A C 1
ATOM 1150 O O . CYS A 1 157 ? 8.365 4.488 4.892 1.00 95.94 157 CYS A O 1
ATOM 1152 N N . SER A 1 158 ? 7.360 2.768 3.851 1.00 94.94 158 SER A N 1
ATOM 1153 C CA . SER A 1 158 ? 8.497 2.329 3.038 1.00 94.94 158 SER A CA 1
ATOM 1154 C C . SER A 1 158 ? 8.383 2.873 1.610 1.00 94.94 158 SER A C 1
ATOM 1156 O O . SER A 1 158 ? 7.326 3.360 1.214 1.00 94.94 158 SER A O 1
ATOM 1158 N N . ALA A 1 159 ? 9.478 2.812 0.850 1.00 92.06 159 ALA A N 1
ATOM 1159 C CA . ALA A 1 159 ? 9.488 3.076 -0.588 1.00 92.06 159 ALA A CA 1
ATOM 1160 C C . ALA A 1 159 ? 10.149 1.931 -1.352 1.00 92.06 159 ALA A C 1
ATOM 1162 O O . ALA A 1 159 ? 11.177 1.377 -0.939 1.00 92.06 159 ALA A O 1
ATOM 1163 N N . GLY A 1 160 ? 9.598 1.647 -2.524 1.00 86.94 160 GLY A N 1
ATOM 1164 C CA . GLY A 1 160 ? 10.077 0.611 -3.419 1.00 86.94 160 GLY A CA 1
ATOM 1165 C C . GLY A 1 160 ? 8.918 -0.120 -4.054 1.00 86.94 160 GLY A C 1
ATOM 1166 O O . GLY A 1 160 ? 8.212 -0.850 -3.374 1.00 86.94 160 GLY A O 1
ATOM 1167 N N . SER A 1 161 ? 8.750 0.048 -5.355 1.00 90.38 161 SER A N 1
ATOM 1168 C CA . SER A 1 161 ? 7.666 -0.555 -6.130 1.00 90.38 161 SER A CA 1
ATOM 1169 C C . SER A 1 161 ? 8.040 -1.894 -6.766 1.00 90.38 161 SER A C 1
ATOM 1171 O O . SER A 1 161 ? 7.231 -2.487 -7.475 1.00 90.38 161 SER A O 1
ATOM 1173 N N . GLU A 1 162 ? 9.275 -2.370 -6.583 1.00 95.75 162 GLU A N 1
ATOM 1174 C CA . GLU A 1 162 ? 9.799 -3.501 -7.344 1.00 95.75 162 GLU A CA 1
ATOM 1175 C C . GLU A 1 162 ? 9.053 -4.798 -6.976 1.00 95.75 162 GLU A C 1
ATOM 1177 O O . GLU A 1 162 ? 9.356 -5.413 -5.954 1.00 95.75 162 GLU A O 1
ATOM 1182 N N . HIS A 1 163 ? 8.077 -5.185 -7.809 1.00 97.69 163 HIS A N 1
ATOM 1183 C CA . HIS A 1 163 ? 7.146 -6.315 -7.626 1.00 97.69 163 HIS A CA 1
ATOM 1184 C C . HIS A 1 163 ? 6.276 -6.250 -6.356 1.00 97.69 163 HIS A C 1
ATOM 1186 O O . HIS A 1 163 ? 5.789 -7.274 -5.874 1.00 97.69 163 HIS A O 1
ATOM 1192 N N . GLN A 1 164 ? 6.080 -5.051 -5.806 1.00 97.69 164 GLN A N 1
ATOM 1193 C CA . GLN A 1 164 ? 5.279 -4.796 -4.605 1.00 97.69 164 GLN A CA 1
ATOM 1194 C C . GLN A 1 164 ? 4.010 -4.039 -5.010 1.00 97.69 164 GLN A C 1
ATOM 1196 O O . GLN A 1 164 ? 3.897 -2.833 -4.802 1.00 97.69 164 GLN A O 1
ATOM 1201 N N . GLY A 1 165 ? 3.090 -4.773 -5.636 1.00 97.44 165 GLY A N 1
ATOM 1202 C CA . GLY A 1 165 ? 1.886 -4.269 -6.290 1.00 97.44 165 GLY A CA 1
ATOM 1203 C C . GLY A 1 165 ? 2.116 -3.755 -7.722 1.00 97.44 165 GLY A C 1
ATOM 1204 O O . GLY A 1 165 ? 3.246 -3.780 -8.225 1.00 97.44 165 GLY A O 1
ATOM 1205 N N . PRO A 1 166 ? 1.044 -3.287 -8.391 1.00 96.94 166 PRO A N 1
ATOM 1206 C CA . PRO A 1 166 ? 1.140 -2.603 -9.679 1.00 96.94 166 PRO A CA 1
ATOM 1207 C C . PRO A 1 166 ? 2.080 -1.388 -9.636 1.00 96.94 166 PRO A C 1
ATOM 1209 O O . PRO A 1 166 ? 2.247 -0.734 -8.605 1.00 96.94 166 PRO A O 1
ATOM 1212 N N . GLN A 1 167 ? 2.686 -1.041 -10.772 1.00 96.38 167 GLN A N 1
ATOM 1213 C CA . GLN A 1 167 ? 3.572 0.126 -10.853 1.00 96.38 167 GLN A CA 1
ATOM 1214 C C . GLN A 1 167 ? 2.815 1.418 -10.520 1.00 96.38 167 GLN A C 1
ATOM 1216 O O . GLN A 1 167 ? 1.759 1.682 -11.085 1.00 96.38 167 GLN A O 1
ATOM 1221 N N . GLY A 1 168 ? 3.376 2.230 -9.620 1.00 96.12 168 GLY A N 1
ATOM 1222 C CA . GLY A 1 168 ? 2.763 3.483 -9.167 1.00 96.12 168 GLY A CA 1
ATOM 1223 C C . GLY A 1 168 ? 1.835 3.350 -7.960 1.00 96.12 168 GLY A C 1
ATOM 1224 O O . GLY A 1 168 ? 1.493 4.374 -7.365 1.00 96.12 168 GLY A O 1
ATOM 1225 N N . CYS A 1 169 ? 1.461 2.124 -7.577 1.00 97.69 169 CYS A N 1
ATOM 1226 C CA . CYS A 1 169 ? 0.532 1.895 -6.477 1.00 97.69 169 CYS A CA 1
ATOM 1227 C C . CYS A 1 169 ? 1.169 2.182 -5.109 1.00 97.69 169 CYS A C 1
ATOM 1229 O O . CYS A 1 169 ? 2.395 2.209 -4.962 1.00 97.69 169 CYS A O 1
ATOM 1231 N N . ASN A 1 170 ? 0.329 2.338 -4.086 1.00 98.00 170 ASN A N 1
ATOM 1232 C CA . ASN A 1 170 ? 0.750 2.176 -2.701 1.00 98.00 170 ASN A CA 1
ATOM 1233 C C . ASN A 1 170 ? 0.022 0.977 -2.089 1.00 98.00 170 ASN A C 1
ATOM 1235 O O . ASN A 1 170 ? -1.207 0.924 -2.103 1.00 98.00 170 ASN A O 1
ATOM 1239 N N . LEU A 1 171 ? 0.762 0.042 -1.500 1.00 98.31 171 LEU A N 1
ATOM 1240 C CA . LEU A 1 171 ? 0.158 -1.007 -0.675 1.00 98.31 171 LEU A CA 1
ATOM 1241 C C . LEU A 1 171 ? -0.100 -0.451 0.721 1.00 98.31 171 LEU A C 1
ATOM 1243 O O . LEU A 1 171 ? 0.772 0.219 1.279 1.00 98.31 171 LEU A O 1
ATOM 1247 N N . VAL A 1 172 ? -1.273 -0.730 1.283 1.00 98.31 172 VAL A N 1
ATOM 1248 C CA . VAL A 1 172 ? -1.700 -0.210 2.585 1.00 98.31 172 VAL A CA 1
ATOM 1249 C C . VAL A 1 172 ? -2.210 -1.352 3.453 1.00 98.31 172 VAL A C 1
ATOM 1251 O O . VAL A 1 172 ? -3.075 -2.114 3.034 1.00 98.31 172 VAL A O 1
ATOM 1254 N N . ALA A 1 173 ? -1.687 -1.454 4.672 1.00 98.44 173 ALA A N 1
ATOM 1255 C CA . ALA A 1 173 ? -2.115 -2.436 5.660 1.00 98.44 173 ALA A CA 1
ATOM 1256 C C . ALA A 1 173 ? -2.336 -1.755 7.022 1.00 98.44 173 ALA A C 1
ATOM 1258 O O . ALA A 1 173 ? -1.372 -1.535 7.769 1.00 98.44 173 ALA A O 1
ATOM 1259 N N . PRO A 1 174 ? -3.577 -1.344 7.338 1.00 98.00 174 PRO A N 1
ATOM 1260 C CA . PRO A 1 174 ? -3.909 -0.798 8.644 1.00 98.00 174 PRO A CA 1
ATOM 1261 C C . PRO A 1 174 ? -4.020 -1.920 9.679 1.00 98.00 174 PRO A C 1
ATOM 1263 O O . PRO A 1 174 ? -4.627 -2.960 9.429 1.00 98.00 174 PRO A O 1
ATOM 1266 N N . VAL A 1 175 ? -3.451 -1.686 10.860 1.00 98.12 175 VAL A N 1
ATOM 1267 C CA . VAL A 1 175 ? -3.665 -2.510 12.051 1.00 98.12 175 VAL A CA 1
ATOM 1268 C C . VAL A 1 175 ? -4.560 -1.741 13.000 1.00 98.12 175 VAL A C 1
ATOM 1270 O O . VAL A 1 175 ? -4.234 -0.623 13.415 1.00 98.12 175 VAL A O 1
ATOM 1273 N N . VAL A 1 176 ? -5.674 -2.357 13.361 1.00 97.12 176 VAL A N 1
ATOM 1274 C CA . VAL A 1 176 ? -6.716 -1.740 14.174 1.00 97.12 176 VAL A CA 1
ATOM 1275 C C . VAL A 1 176 ? -7.004 -2.589 15.398 1.00 97.12 176 VAL A C 1
ATOM 1277 O O . VAL A 1 176 ? -6.831 -3.806 15.370 1.00 97.12 176 VAL A O 1
ATOM 1280 N N . ARG A 1 177 ? -7.458 -1.954 16.476 1.00 96.38 177 ARG A N 1
ATOM 1281 C CA . ARG A 1 177 ? -8.110 -2.660 17.574 1.00 96.38 177 ARG A CA 1
ATOM 1282 C C . ARG A 1 177 ? -9.522 -3.017 17.152 1.00 96.38 177 ARG A C 1
ATOM 1284 O O . ARG A 1 177 ? -10.279 -2.145 16.728 1.00 96.38 177 ARG A O 1
ATOM 1291 N N . LEU A 1 178 ? -9.888 -4.275 17.340 1.00 85.88 178 LEU A N 1
ATOM 1292 C CA . LEU A 1 178 ? -11.275 -4.699 17.312 1.00 85.88 178 LEU A CA 1
ATOM 1293 C C . LEU A 1 178 ? -11.977 -3.977 18.464 1.00 85.88 178 LEU A C 1
ATOM 1295 O O . LEU A 1 178 ? -11.640 -4.180 19.632 1.00 85.88 178 LEU A O 1
ATOM 1299 N N . GLY A 1 179 ? -12.893 -3.062 18.139 1.00 69.38 179 GLY A N 1
ATOM 1300 C CA . GLY A 1 179 ? -13.698 -2.379 19.144 1.00 69.38 179 GLY A CA 1
ATOM 1301 C C . GLY A 1 179 ? -14.356 -3.427 20.034 1.00 69.38 179 GLY A C 1
ATOM 1302 O O . GLY A 1 179 ? -15.089 -4.277 19.536 1.00 69.38 179 GLY A O 1
ATOM 1303 N N . GLY A 1 180 ? -14.043 -3.409 21.330 1.00 45.69 180 GLY A N 1
ATOM 1304 C CA . GLY A 1 180 ? -14.599 -4.355 22.285 1.00 45.69 180 GLY A CA 1
ATOM 1305 C C . GLY A 1 180 ? -16.110 -4.188 22.369 1.00 45.69 180 GLY A C 1
ATOM 1306 O O . GLY A 1 180 ? -16.596 -3.376 23.147 1.00 45.69 180 GLY A O 1
ATOM 1307 N N . VAL A 1 181 ? -16.853 -4.963 21.584 1.00 35.47 181 VAL A N 1
ATOM 1308 C CA . VAL A 1 181 ? -18.221 -5.325 21.935 1.00 35.47 181 VAL A CA 1
ATOM 1309 C C . VAL A 1 181 ? -18.094 -6.515 22.879 1.00 35.47 181 VAL A C 1
ATOM 1311 O O . VAL A 1 181 ? -17.997 -7.663 22.448 1.00 35.47 181 VAL A O 1
ATOM 1314 N N . GLN A 1 182 ? -17.994 -6.207 24.172 1.00 31.09 182 GLN A N 1
ATOM 1315 C CA . GLN A 1 182 ? -18.544 -7.077 25.210 1.00 31.09 182 GLN A CA 1
ATOM 1316 C C . GLN A 1 182 ? -19.985 -6.656 25.471 1.00 31.09 182 GLN A C 1
ATOM 1318 O O . GLN A 1 182 ? -20.229 -5.428 25.517 1.00 31.09 182 GLN A O 1
#

Radius of gyration: 16.86 Å; chains: 1; bounding box: 43×39×42 Å

InterPro domains:
  IPR014086 Cyanuric acid hydrolase/Barbiturase [PF09663] (1-177)
  IPR043006 Cyanuric acid hydrolase/Barbiturase, repeating unit B [G3DSA:3.30.1330.180] (1-62)
  IPR043007 Cyanuric acid hydrolase/Barbiturase, repeating unit C [G3DSA:3.30.1330.160] (63-178)

Foldseek 3Di:
DVLQVVQLVVCCVVVVDPPVPDDPVCRLPVLVAADLPDDDDDDPPDPDDDDDDDADDPPDPDLKHKFKFKQVALQRVVRLVVRVVRRVQDDDHAGDPVQLVQFPAKEKEFQQLQDQADPPHGDCCCVDPCVVVSQVVSQVSNQVNSCVRSVHRRYHYHYDSNRNDHHRMMMMMIMGGNPDPD